Protein AF-A0A7X5C2V7-F1 (afdb_monomer)

Secondary structure (DSSP, 8-state):
-HHHHHHHHHHHHHHHHHHHHHHHHHHHHHHHHHHHHHHHHTTSS-HHHHHHHHHHHHHHHHHHHHHHHS---

Sequence (73 aa):
MAHKAAIALEQLNLAAKLADLKEDHYRTLLTISAVAELLIDKGIIAPDELERKIQSLDSELDELISASLHPMP

Foldseek 3Di:
DVVVVVVVVVVVVVVVVVVVVVVVVVVVVVVVVVVVVVCCVVVVDPPVNVVVVVVVVVVVVVVVVVCVVDPDD

pLDDT: mean 88.01, std 9.71, range [57.38, 96.88]

Solvent-accessible surface area (backbone atoms only — not comparable to full-atom values): 4127 Å² total; per-residue (Å²): 116,69,69,63,52,51,53,52,51,53,53,49,51,51,52,50,53,53,50,52,51,52,51,54,49,51,54,50,50,53,50,50,50,52,51,50,50,54,34,37,77,69,68,75,42,56,73,67,58,54,52,53,51,51,54,50,52,53,52,52,47,53,52,53,50,50,51,71,76,47,72,79,132

Structure (mmCIF, N/CA/C/O backbone):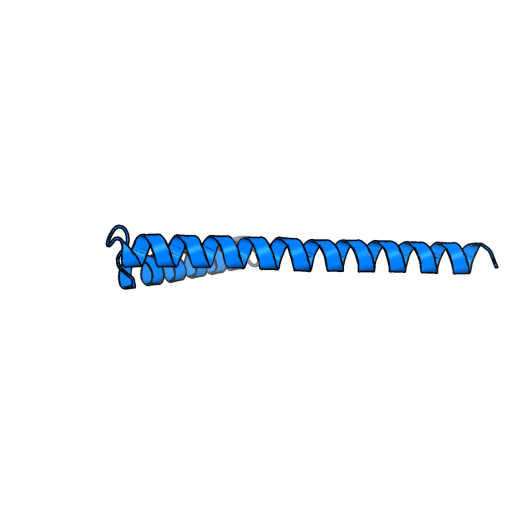
data_AF-A0A7X5C2V7-F1
#
_entry.id   AF-A0A7X5C2V7-F1
#
loop_
_atom_site.group_PDB
_atom_site.id
_atom_site.type_symbol
_atom_site.label_atom_id
_atom_site.label_alt_id
_atom_site.label_comp_id
_atom_site.label_asym_id
_atom_site.label_entity_id
_atom_site.label_seq_id
_atom_site.pdbx_PDB_ins_code
_atom_site.Cartn_x
_atom_site.Cartn_y
_atom_site.Cartn_z
_atom_site.occupancy
_atom_site.B_iso_or_equiv
_atom_site.auth_seq_id
_atom_site.auth_comp_id
_atom_site.auth_asym_id
_atom_site.auth_atom_id
_atom_site.pdbx_PDB_model_num
ATOM 1 N N . MET A 1 1 ? 31.319 2.427 -33.084 1.00 58.72 1 MET A N 1
ATOM 2 C CA . MET A 1 1 ? 29.929 1.935 -33.233 1.00 58.72 1 MET A CA 1
ATOM 3 C C . MET A 1 1 ? 29.494 1.013 -32.091 1.00 58.72 1 MET A C 1
ATOM 5 O O . MET A 1 1 ? 28.451 1.280 -31.515 1.00 58.72 1 MET A O 1
ATOM 9 N N . ALA A 1 2 ? 30.282 0.001 -31.700 1.00 66.19 2 ALA A N 1
ATOM 10 C CA . ALA A 1 2 ? 29.904 -0.958 -30.645 1.00 66.19 2 ALA A CA 1
ATOM 11 C C . ALA A 1 2 ? 29.678 -0.342 -29.243 1.00 66.19 2 ALA A C 1
ATOM 13 O O . ALA A 1 2 ? 28.723 -0.695 -28.563 1.00 66.19 2 ALA A O 1
ATOM 14 N N . HIS A 1 3 ? 30.495 0.635 -28.833 1.00 67.75 3 HIS A N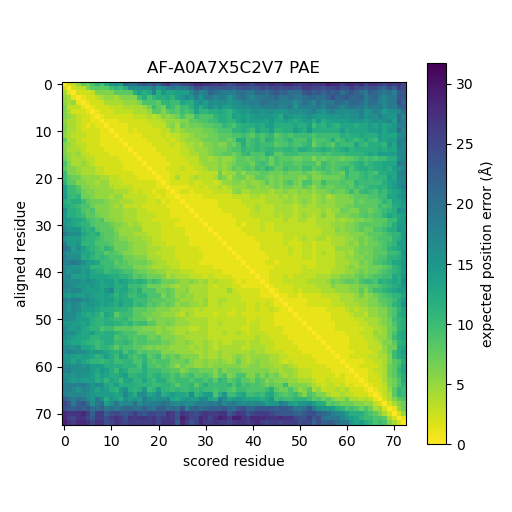 1
ATOM 15 C CA . HIS A 1 3 ? 30.382 1.267 -27.508 1.00 67.75 3 HIS A CA 1
ATOM 16 C C . HIS A 1 3 ? 29.081 2.074 -27.319 1.00 67.75 3 HIS A C 1
ATOM 18 O O . HIS A 1 3 ? 28.448 2.008 -26.272 1.00 67.75 3 HIS A O 1
ATOM 24 N N . LYS A 1 4 ? 28.625 2.774 -28.367 1.00 74.00 4 LYS A N 1
ATOM 25 C CA . LYS A 1 4 ? 27.366 3.537 -28.343 1.00 74.00 4 LYS A CA 1
ATOM 26 C C . LYS A 1 4 ? 26.142 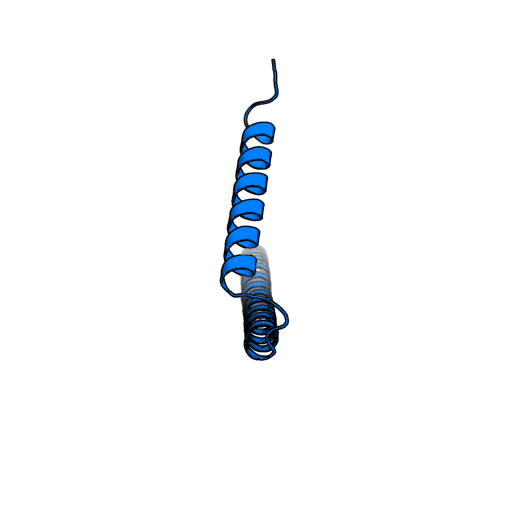2.614 -28.268 1.00 74.00 4 LYS A C 1
ATOM 28 O O . LYS A 1 4 ? 25.169 2.950 -27.606 1.00 74.00 4 LYS A O 1
ATOM 33 N N . ALA A 1 5 ? 26.214 1.451 -28.918 1.00 80.38 5 ALA A N 1
ATOM 34 C CA . ALA A 1 5 ? 25.175 0.428 -28.835 1.00 80.38 5 ALA A CA 1
ATOM 35 C C . ALA A 1 5 ? 25.110 -0.215 -27.438 1.00 80.38 5 ALA A C 1
ATOM 37 O O . ALA A 1 5 ? 24.015 -0.426 -26.932 1.00 80.38 5 ALA A O 1
ATOM 38 N N . ALA A 1 6 ? 26.256 -0.456 -26.790 1.00 82.56 6 ALA A N 1
ATOM 39 C CA . ALA A 1 6 ? 26.307 -0.991 -25.427 1.00 82.56 6 ALA A CA 1
ATOM 40 C C . ALA A 1 6 ? 25.672 -0.038 -24.397 1.00 82.56 6 ALA A C 1
ATOM 42 O O . ALA A 1 6 ? 24.837 -0.470 -23.608 1.00 82.56 6 ALA A O 1
ATOM 43 N N . ILE A 1 7 ? 25.987 1.262 -24.466 1.00 87.69 7 ILE A N 1
ATOM 44 C CA . ILE A 1 7 ? 25.387 2.285 -23.589 1.00 87.69 7 ILE A CA 1
ATOM 45 C C . ILE A 1 7 ? 23.872 2.388 -23.817 1.00 87.69 7 ILE A C 1
ATOM 47 O O . ILE A 1 7 ? 23.102 2.453 -22.862 1.00 87.69 7 ILE A O 1
ATOM 51 N N . ALA A 1 8 ? 23.423 2.372 -25.076 1.00 87.38 8 ALA A N 1
ATOM 52 C CA . ALA A 1 8 ? 21.996 2.412 -25.392 1.00 87.38 8 ALA A CA 1
ATOM 53 C C . ALA A 1 8 ? 21.246 1.177 -24.856 1.00 87.38 8 ALA A C 1
ATOM 55 O O . ALA A 1 8 ? 20.127 1.303 -24.364 1.00 87.38 8 ALA A O 1
ATOM 56 N N . LEU A 1 9 ? 21.867 -0.007 -24.913 1.00 89.62 9 LEU A N 1
ATOM 57 C CA . LEU A 1 9 ? 21.295 -1.241 -24.372 1.00 89.62 9 LEU A CA 1
ATOM 58 C C . LEU A 1 9 ? 21.206 -1.206 -22.838 1.00 89.62 9 LEU A C 1
ATOM 60 O O . LEU A 1 9 ? 20.222 -1.660 -22.264 1.00 89.62 9 LEU A O 1
ATOM 64 N N . GLU A 1 10 ? 22.214 -0.646 -22.168 1.00 88.94 10 GLU A N 1
ATOM 65 C CA . GLU A 1 10 ? 22.222 -0.474 -20.713 1.00 88.94 10 GLU A CA 1
ATOM 66 C C . GLU A 1 10 ? 21.124 0.492 -20.249 1.00 88.94 10 GLU A C 1
ATOM 68 O O . GLU A 1 10 ? 20.374 0.180 -19.324 1.00 88.94 10 GLU A O 1
ATOM 73 N N . GLN A 1 11 ? 20.960 1.619 -20.945 1.00 90.50 11 GLN A N 1
ATOM 74 C CA . GLN A 1 11 ? 19.878 2.571 -20.682 1.00 90.50 11 GLN A CA 1
ATOM 75 C C . GLN A 1 11 ? 18.496 1.955 -20.920 1.00 90.50 11 GLN A C 1
ATOM 77 O O . GLN A 1 11 ? 17.589 2.164 -20.116 1.00 90.50 11 GLN A O 1
ATOM 82 N N . LEU A 1 12 ? 18.339 1.160 -21.983 1.00 91.50 12 LEU A N 1
ATOM 83 C CA . LEU A 1 12 ? 17.102 0.428 -22.247 1.00 91.50 12 LEU A CA 1
ATOM 84 C C . LEU A 1 12 ? 16.796 -0.578 -21.131 1.00 91.50 12 LEU A C 1
ATOM 86 O O . LEU A 1 12 ? 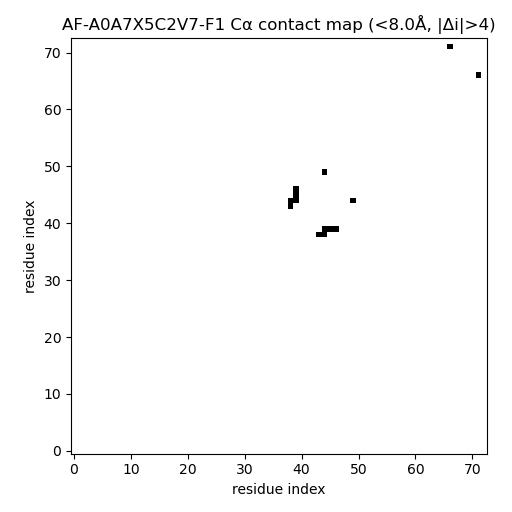15.667 -0.626 -20.655 1.00 91.50 12 LEU A O 1
ATOM 90 N N . ASN A 1 13 ? 17.792 -1.341 -20.678 1.00 90.56 13 ASN A N 1
ATOM 91 C CA . ASN A 1 13 ? 17.627 -2.297 -19.583 1.00 90.56 13 ASN A CA 1
ATOM 92 C C . ASN A 1 13 ? 17.255 -1.607 -18.267 1.00 90.56 13 ASN A C 1
ATOM 94 O O . ASN A 1 13 ? 16.432 -2.123 -17.514 1.00 90.56 13 ASN A O 1
ATOM 98 N N . LEU A 1 14 ? 17.841 -0.442 -17.983 1.00 93.06 14 LEU A N 1
ATOM 99 C CA . LEU A 1 14 ? 17.468 0.357 -16.818 1.00 93.06 14 LEU A CA 1
ATOM 100 C C . LEU A 1 14 ? 16.020 0.851 -16.927 1.00 93.06 14 LEU A C 1
ATOM 102 O O . LEU A 1 14 ? 15.255 0.713 -15.977 1.00 93.06 14 LEU A O 1
ATOM 106 N N . ALA A 1 15 ? 15.631 1.378 -18.090 1.00 90.00 15 ALA A N 1
ATOM 107 C CA . ALA A 1 15 ? 14.269 1.835 -18.341 1.00 90.00 15 ALA A CA 1
ATOM 108 C C . ALA A 1 15 ? 13.245 0.692 -18.243 1.00 90.00 15 ALA A C 1
ATOM 110 O O . ALA A 1 15 ? 12.183 0.883 -17.657 1.00 90.00 15 ALA A O 1
ATOM 111 N N . ALA A 1 16 ? 13.579 -0.497 -18.753 1.00 88.81 16 ALA A N 1
ATOM 112 C CA . ALA A 1 16 ? 12.743 -1.689 -18.644 1.00 88.81 16 ALA A CA 1
ATOM 113 C C . ALA A 1 16 ? 12.540 -2.099 -17.179 1.00 88.81 16 ALA A C 1
ATOM 115 O O . ALA A 1 16 ? 11.408 -2.217 -16.732 1.00 88.81 16 ALA A O 1
ATOM 116 N N . LYS A 1 17 ? 13.618 -2.183 -16.389 1.00 90.44 17 LYS A N 1
ATOM 117 C CA . LYS A 1 17 ? 13.520 -2.492 -14.952 1.00 90.44 17 LYS A CA 1
ATOM 118 C C . LYS A 1 17 ? 12.693 -1.467 -14.175 1.00 90.44 17 LYS A C 1
ATOM 120 O O . LYS A 1 17 ? 11.987 -1.832 -13.242 1.00 90.44 17 LYS A O 1
ATOM 125 N N . LEU A 1 18 ? 12.786 -0.186 -14.534 1.00 92.44 18 LEU A N 1
ATOM 126 C CA . LEU A 1 18 ? 11.958 0.864 -13.935 1.00 92.44 18 LEU A CA 1
ATOM 127 C C . LEU A 1 18 ? 10.480 0.713 -14.313 1.00 92.44 18 LEU A C 1
ATOM 129 O O . LEU A 1 18 ? 9.614 0.976 -13.480 1.00 92.44 18 LEU A O 1
ATOM 133 N N . ALA A 1 19 ? 10.192 0.304 -15.550 1.00 89.31 19 ALA A N 1
ATOM 134 C CA . ALA A 1 19 ? 8.833 0.032 -15.998 1.00 89.31 19 ALA A CA 1
ATOM 135 C C . ALA A 1 19 ? 8.229 -1.157 -15.238 1.00 89.31 19 ALA A C 1
ATOM 137 O O . ALA A 1 19 ? 7.147 -1.006 -14.672 1.00 89.31 19 ALA A O 1
ATOM 138 N N . ASP A 1 20 ? 8.966 -2.266 -15.139 1.00 90.81 20 ASP A N 1
ATOM 139 C CA . ASP A 1 20 ? 8.556 -3.452 -14.380 1.00 90.81 20 ASP A CA 1
ATOM 140 C C . ASP A 1 20 ? 8.302 -3.094 -12.907 1.00 90.81 20 ASP A C 1
ATOM 142 O O . ASP A 1 20 ? 7.245 -3.393 -12.358 1.00 90.81 20 ASP A O 1
ATOM 146 N N . LEU A 1 21 ? 9.223 -2.348 -12.280 1.00 92.38 21 LEU A N 1
ATOM 147 C CA . LEU A 1 21 ? 9.072 -1.905 -10.891 1.00 92.38 21 LEU A CA 1
ATOM 148 C C . LEU A 1 21 ? 7.816 -1.050 -10.689 1.00 92.38 21 LEU A C 1
ATOM 150 O O . LEU A 1 21 ? 7.119 -1.199 -9.687 1.00 92.38 21 LEU A O 1
ATOM 154 N N . LYS A 1 22 ? 7.521 -0.142 -11.625 1.00 89.00 22 LYS A N 1
ATOM 155 C CA . LYS A 1 22 ? 6.315 0.688 -11.566 1.00 89.00 22 LYS A CA 1
ATOM 156 C C . LYS A 1 22 ? 5.054 -0.170 -11.661 1.00 89.00 22 LYS A C 1
ATOM 158 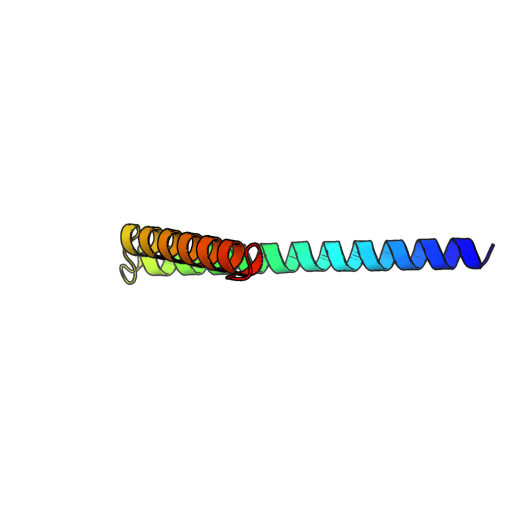O O . LYS A 1 22 ? 4.096 0.096 -10.936 1.00 89.00 22 LYS A O 1
ATOM 163 N N . GLU A 1 23 ? 5.039 -1.158 -12.550 1.00 89.31 23 GLU A N 1
ATOM 164 C CA . GLU A 1 23 ? 3.900 -2.059 -12.733 1.00 89.31 23 GLU A CA 1
ATOM 165 C C . GLU A 1 23 ? 3.668 -2.932 -11.493 1.00 89.31 23 GLU A C 1
ATOM 167 O O . GLU A 1 23 ? 2.553 -2.967 -10.963 1.00 89.31 23 GLU A O 1
ATOM 172 N N . ASP A 1 24 ? 4.727 -3.545 -10.963 1.00 91.81 24 ASP A N 1
ATOM 173 C CA . ASP A 1 24 ? 4.668 -4.361 -9.749 1.00 91.81 24 ASP A CA 1
ATOM 174 C C . ASP A 1 24 ? 4.243 -3.537 -8.531 1.00 91.81 24 ASP A C 1
ATOM 176 O O . ASP A 1 24 ? 3.395 -3.968 -7.740 1.00 91.81 24 ASP A O 1
ATOM 180 N N . HIS A 1 25 ? 4.782 -2.323 -8.388 1.00 92.12 25 HIS A N 1
ATOM 181 C CA . HIS A 1 25 ? 4.414 -1.422 -7.301 1.00 92.12 25 HIS A CA 1
ATOM 182 C C . HIS A 1 25 ? 2.949 -0.991 -7.405 1.00 92.12 25 HIS A C 1
ATOM 184 O O . HIS A 1 25 ? 2.224 -1.038 -6.412 1.00 92.12 25 HIS A O 1
ATOM 190 N N . TYR A 1 26 ? 2.481 -0.646 -8.609 1.00 92.12 26 TYR A N 1
ATOM 191 C CA . TYR A 1 26 ? 1.079 -0.309 -8.846 1.00 92.12 26 TYR A CA 1
ATOM 192 C C . TYR A 1 26 ? 0.150 -1.472 -8.487 1.00 92.12 26 TYR A C 1
ATOM 194 O O . TYR A 1 26 ? -0.828 -1.285 -7.762 1.00 92.12 26 TYR A O 1
ATOM 202 N N . ARG A 1 27 ? 0.468 -2.688 -8.941 1.00 92.62 27 ARG A N 1
ATOM 203 C CA . ARG A 1 27 ? -0.339 -3.878 -8.652 1.00 92.62 27 ARG A CA 1
ATOM 204 C C . ARG A 1 27 ? -0.350 -4.219 -7.165 1.00 92.62 27 ARG A C 1
ATOM 206 O O . ARG A 1 27 ? -1.391 -4.610 -6.633 1.00 92.62 27 ARG A O 1
ATOM 213 N N . THR A 1 28 ? 0.788 -4.060 -6.498 1.00 94.31 28 THR A N 1
ATOM 214 C CA . THR A 1 28 ? 0.909 -4.258 -5.050 1.00 94.31 28 THR A CA 1
ATOM 215 C C . THR A 1 28 ? 0.035 -3.261 -4.300 1.00 94.31 28 THR A C 1
ATOM 217 O O . THR A 1 28 ? -0.772 -3.673 -3.470 1.00 94.31 28 THR A O 1
ATOM 220 N N . LEU A 1 29 ? 0.126 -1.973 -4.645 1.00 94.12 29 LEU A N 1
ATOM 221 C CA . LEU A 1 29 ? -0.678 -0.925 -4.024 1.00 94.12 29 LEU A CA 1
ATOM 222 C C . LEU A 1 29 ? -2.174 -1.178 -4.234 1.00 94.12 29 LEU A C 1
ATOM 224 O O . LEU A 1 29 ? -2.926 -1.175 -3.268 1.00 94.12 29 LEU A O 1
ATOM 228 N N . LEU A 1 30 ? -2.588 -1.504 -5.462 1.00 93.75 30 LEU A N 1
ATOM 229 C CA . LEU A 1 30 ? -3.979 -1.834 -5.779 1.00 93.75 30 LEU A CA 1
ATOM 230 C C . LEU A 1 30 ? -4.493 -3.024 -4.958 1.00 93.75 30 LEU A C 1
ATOM 232 O O . LEU A 1 30 ? -5.616 -3.000 -4.461 1.00 93.75 30 LEU A O 1
ATOM 236 N N . THR A 1 31 ? -3.668 -4.061 -4.800 1.00 95.56 31 THR A N 1
ATOM 237 C CA . THR A 1 31 ? -4.028 -5.244 -4.009 1.00 95.56 31 THR A CA 1
ATOM 238 C C . THR A 1 31 ? -4.199 -4.884 -2.536 1.00 95.56 31 THR A C 1
ATOM 240 O O . THR A 1 31 ? -5.177 -5.298 -1.920 1.00 95.56 31 THR A O 1
ATOM 243 N N . ILE A 1 32 ? -3.282 -4.093 -1.974 1.00 94.88 32 ILE A N 1
ATOM 244 C CA . ILE A 1 32 ? -3.363 -3.639 -0.582 1.00 94.88 32 ILE A CA 1
ATOM 245 C C . ILE A 1 32 ? -4.596 -2.756 -0.375 1.00 94.88 32 ILE A C 1
ATOM 247 O O . ILE A 1 32 ? -5.321 -2.975 0.590 1.00 94.88 32 ILE A O 1
ATOM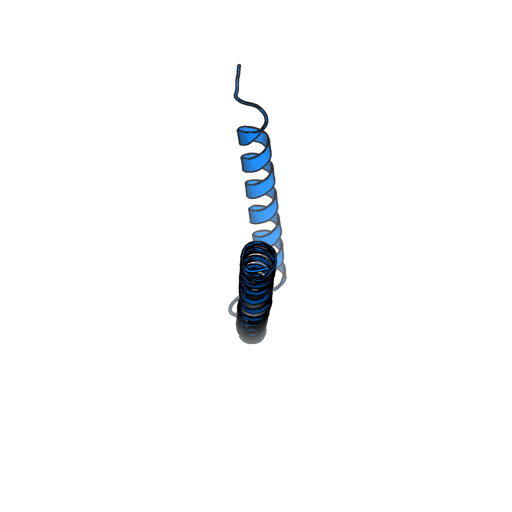 251 N N . SER A 1 33 ? -4.876 -1.820 -1.287 1.00 92.50 33 SER A N 1
ATOM 252 C CA . SER A 1 33 ? -6.076 -0.977 -1.234 1.00 92.50 33 SER A CA 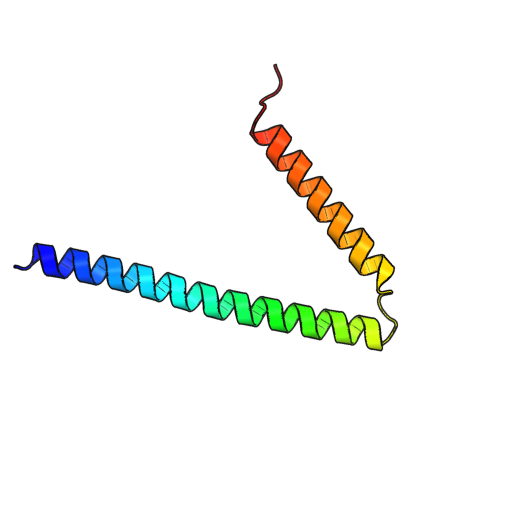1
ATOM 253 C C . SER A 1 33 ? -7.351 -1.817 -1.249 1.00 92.50 33 SER A C 1
ATOM 255 O O . SER A 1 33 ? -8.192 -1.656 -0.371 1.00 92.50 33 SER A O 1
ATOM 257 N N . ALA A 1 34 ? -7.458 -2.780 -2.169 1.00 96.19 34 ALA A N 1
ATOM 258 C CA . ALA A 1 34 ? -8.615 -3.669 -2.240 1.00 96.19 34 ALA A CA 1
ATOM 259 C C . ALA A 1 34 ? -8.775 -4.521 -0.969 1.00 96.19 34 ALA A C 1
ATOM 261 O O . ALA A 1 34 ? -9.885 -4.720 -0.482 1.00 96.19 34 ALA A O 1
ATOM 262 N N . VAL A 1 35 ? -7.674 -5.022 -0.401 1.00 96.62 35 VAL A N 1
ATOM 263 C CA . VAL A 1 35 ? -7.712 -5.763 0.867 1.00 96.62 35 VAL A CA 1
ATOM 264 C C . VAL A 1 35 ? -8.147 -4.857 2.019 1.00 96.62 35 VAL A C 1
ATOM 266 O O . VAL A 1 35 ? -8.989 -5.270 2.811 1.00 96.62 35 VAL A O 1
ATOM 269 N N . ALA A 1 36 ? -7.620 -3.635 2.110 1.00 93.19 36 ALA A N 1
ATOM 270 C CA . ALA A 1 36 ? -7.996 -2.677 3.145 1.00 93.19 36 ALA A CA 1
ATOM 271 C C . ALA A 1 36 ? -9.492 -2.334 3.077 1.00 93.19 36 ALA A C 1
ATOM 273 O O . ALA A 1 36 ? -10.177 -2.423 4.094 1.00 93.19 36 ALA A O 1
ATOM 274 N N . GLU A 1 37 ? -10.016 -2.046 1.882 1.00 93.69 37 GLU A N 1
ATOM 275 C CA . GLU A 1 37 ? -11.448 -1.814 1.651 1.00 93.69 37 GLU A CA 1
ATOM 276 C C . GLU A 1 37 ? -12.291 -3.017 2.091 1.00 93.69 37 GLU A C 1
ATOM 278 O O . GLU A 1 37 ? -13.228 -2.865 2.869 1.00 93.69 37 GLU A O 1
ATOM 283 N N . LEU A 1 38 ? -11.910 -4.239 1.702 1.00 96.88 38 LEU A N 1
ATOM 284 C CA . LEU A 1 38 ? -12.633 -5.450 2.104 1.00 96.88 38 LEU A CA 1
ATOM 285 C C . LEU A 1 38 ? -12.631 -5.685 3.621 1.00 96.88 38 LEU A C 1
ATOM 287 O O . LEU A 1 38 ? -13.594 -6.244 4.150 1.00 96.88 38 LEU A O 1
ATOM 291 N N . LEU A 1 39 ? -11.558 -5.319 4.325 1.00 95.69 39 LEU A N 1
ATOM 292 C CA . LEU A 1 39 ? -11.481 -5.437 5.783 1.00 95.69 39 LEU A CA 1
ATOM 293 C C . LE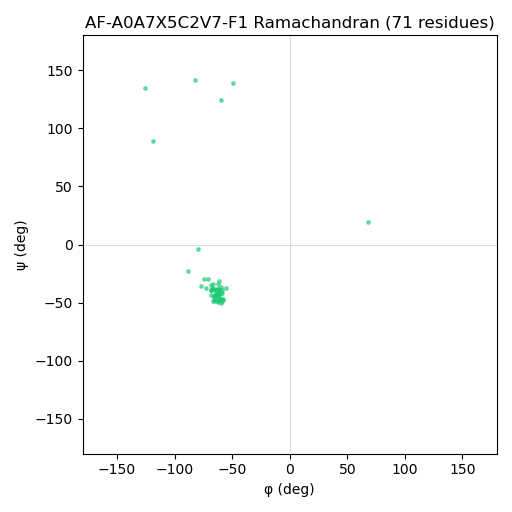U A 1 39 ? -12.358 -4.390 6.480 1.00 95.69 39 LEU A C 1
ATOM 295 O O . LEU A 1 39 ? -13.001 -4.718 7.481 1.00 95.69 39 LEU A O 1
ATOM 299 N N . ILE A 1 40 ? -12.431 -3.176 5.930 1.00 95.00 40 ILE A N 1
ATOM 300 C CA . ILE A 1 40 ? -13.324 -2.113 6.408 1.00 95.00 40 ILE A CA 1
ATOM 301 C C . ILE A 1 40 ? -14.787 -2.495 6.178 1.00 95.00 40 ILE A C 1
ATOM 303 O O . ILE A 1 40 ? -15.582 -2.463 7.114 1.00 95.00 40 ILE A O 1
ATOM 307 N N . ASP A 1 41 ? -15.135 -2.940 4.970 1.00 95.50 41 ASP A N 1
ATOM 308 C CA . ASP A 1 41 ? -16.501 -3.335 4.604 1.00 95.50 41 ASP A CA 1
ATOM 309 C C . ASP A 1 41 ? -17.015 -4.503 5.451 1.00 95.50 41 ASP A C 1
ATOM 311 O O . ASP A 1 41 ? -18.205 -4.614 5.748 1.00 95.50 41 ASP A O 1
ATOM 315 N N . LYS A 1 42 ? -16.110 -5.391 5.875 1.00 96.56 42 LYS A N 1
ATOM 316 C CA . LYS A 1 42 ? -16.420 -6.496 6.792 1.00 96.56 42 LYS A CA 1
ATOM 317 C C . LYS A 1 42 ? -16.504 -6.066 8.258 1.00 96.56 42 LYS A C 1
ATOM 319 O O . LYS A 1 42 ? -16.817 -6.906 9.099 1.00 96.56 42 LYS A O 1
ATOM 324 N N . GLY A 1 43 ? -16.215 -4.803 8.571 1.00 93.31 43 GLY A N 1
ATOM 325 C CA . GLY A 1 43 ? -16.176 -4.266 9.930 1.00 93.31 43 GLY A CA 1
ATOM 326 C C . GLY A 1 43 ? -15.029 -4.817 10.778 1.00 93.31 43 GLY A C 1
ATOM 327 O O . GLY A 1 43 ? -15.111 -4.772 12.002 1.00 93.31 43 GLY A O 1
ATOM 328 N N . ILE A 1 44 ? -13.989 -5.376 10.148 1.00 96.19 44 ILE A N 1
ATOM 329 C CA . ILE A 1 44 ? -12.812 -5.917 10.845 1.00 96.19 44 ILE A CA 1
ATOM 330 C C . ILE A 1 44 ? -11.891 -4.776 11.287 1.00 96.19 44 ILE A C 1
ATOM 332 O O . ILE A 1 44 ? -11.283 -4.865 12.348 1.00 96.19 44 ILE A O 1
ATOM 336 N N . ILE A 1 45 ? -11.798 -3.719 10.476 1.00 94.56 45 ILE A N 1
ATOM 337 C CA . ILE A 1 45 ? -11.008 -2.517 10.756 1.00 94.56 45 ILE A CA 1
ATOM 338 C C . ILE A 1 45 ? -11.931 -1.308 10.644 1.00 94.56 45 ILE A C 1
ATOM 340 O O . ILE A 1 45 ? -12.704 -1.206 9.690 1.00 94.56 45 ILE A O 1
ATOM 344 N N . ALA A 1 46 ? -11.850 -0.383 11.596 1.00 93.62 46 ALA A N 1
ATOM 345 C CA . ALA A 1 46 ? -12.570 0.879 11.492 1.00 93.62 46 ALA A CA 1
ATOM 346 C C . ALA A 1 46 ? -11.778 1.881 10.617 1.00 93.62 46 ALA A C 1
ATOM 348 O O . ALA A 1 46 ? -10.550 1.937 10.721 1.00 93.62 46 ALA A O 1
ATOM 349 N N . PRO A 1 47 ? -12.425 2.696 9.762 1.00 89.31 47 PRO A N 1
ATOM 350 C CA . PRO A 1 47 ? -11.714 3.640 8.888 1.00 89.31 47 PRO A CA 1
ATOM 351 C C . PRO A 1 47 ? -10.783 4.602 9.643 1.00 89.31 47 PRO A C 1
ATOM 353 O O . PRO A 1 47 ? -9.687 4.913 9.187 1.00 89.31 47 PRO A O 1
ATOM 356 N N . ASP A 1 48 ? -11.202 5.042 10.827 1.00 92.81 48 ASP A N 1
ATOM 357 C CA . ASP A 1 48 ? -10.436 5.919 11.709 1.00 92.81 48 ASP A CA 1
ATOM 358 C C . ASP A 1 48 ? -9.233 5.214 12.354 1.00 92.81 48 ASP A C 1
ATOM 360 O O . ASP A 1 48 ? -8.227 5.853 12.654 1.00 92.81 48 ASP A O 1
ATOM 364 N N . GLU A 1 49 ? -9.314 3.902 12.574 1.00 93.44 49 GLU A N 1
ATOM 365 C CA . GLU A 1 49 ? -8.191 3.097 13.056 1.00 93.44 49 GLU A CA 1
ATOM 366 C C . GLU A 1 49 ? -7.089 2.992 12.000 1.00 93.44 49 GLU A C 1
ATOM 368 O O . GLU A 1 49 ? -5.913 3.172 12.326 1.00 93.44 49 GLU A O 1
ATOM 373 N N . LEU A 1 50 ? -7.471 2.764 10.740 1.00 91.62 50 LEU A N 1
ATOM 374 C CA . LEU A 1 50 ? -6.532 2.739 9.622 1.00 91.62 50 LEU A CA 1
ATOM 375 C C . LEU A 1 50 ? -5.829 4.094 9.459 1.00 91.62 50 LEU A C 1
ATOM 377 O O . LEU A 1 50 ? -4.603 4.135 9.387 1.00 91.62 50 LEU A O 1
ATOM 381 N N . GLU A 1 51 ? -6.585 5.192 9.482 1.00 92.88 51 GLU A N 1
ATOM 382 C CA . GLU A 1 51 ? -6.048 6.554 9.372 1.00 92.88 51 GLU A CA 1
ATOM 383 C C . GLU A 1 51 ? -5.053 6.876 10.499 1.00 92.88 51 GLU A C 1
ATOM 385 O O . GLU A 1 51 ? -3.937 7.328 10.244 1.00 92.88 51 GLU A O 1
ATOM 390 N N . ARG A 1 52 ? -5.403 6.565 11.756 1.00 94.94 52 ARG A N 1
ATOM 391 C CA . ARG A 1 52 ? -4.483 6.741 12.893 1.00 94.94 52 ARG A CA 1
ATOM 392 C C . ARG A 1 52 ? -3.201 5.933 12.720 1.00 94.94 52 ARG A C 1
ATOM 394 O O . ARG A 1 52 ? -2.124 6.404 13.082 1.00 94.94 52 ARG A O 1
ATOM 401 N N . LYS A 1 53 ? -3.304 4.711 12.190 1.00 93.19 53 LYS A N 1
ATOM 402 C CA . LYS A 1 53 ? -2.132 3.862 11.968 1.00 93.19 53 LYS A CA 1
ATOM 403 C C . LYS A 1 53 ? -1.227 4.424 10.873 1.00 93.19 53 LYS A C 1
ATOM 405 O O . LYS A 1 53 ? -0.014 4.384 11.049 1.00 93.19 53 LYS A O 1
ATOM 410 N N . ILE A 1 54 ? -1.796 4.967 9.798 1.00 92.94 54 ILE A N 1
ATOM 411 C CA . ILE A 1 54 ? -1.034 5.650 8.742 1.00 92.94 54 ILE A CA 1
ATOM 412 C C . ILE A 1 54 ? -0.264 6.835 9.336 1.00 92.94 54 ILE A C 1
ATOM 414 O O . ILE A 1 54 ? 0.953 6.889 9.208 1.00 92.94 54 ILE A O 1
ATOM 418 N N . GLN A 1 55 ? -0.939 7.704 10.091 1.00 94.25 55 GLN A N 1
ATOM 419 C CA . GLN A 1 55 ? -0.308 8.876 10.714 1.00 94.25 55 GLN A CA 1
ATOM 420 C C . GLN A 1 55 ? 0.816 8.505 11.694 1.00 94.25 55 GLN A C 1
ATOM 422 O O . GLN A 1 55 ? 1.845 9.176 11.735 1.00 94.25 55 GLN A O 1
ATOM 427 N N . SER A 1 56 ? 0.646 7.427 12.470 1.00 94.94 56 SER A N 1
ATOM 428 C CA . SER A 1 56 ? 1.704 6.912 13.354 1.00 94.94 56 SER A CA 1
ATOM 429 C C . SER A 1 56 ? 2.944 6.502 12.562 1.00 94.94 56 SER A C 1
ATOM 431 O O . SER A 1 56 ? 4.054 6.869 12.927 1.00 94.94 56 SER A O 1
ATOM 433 N N . LEU A 1 57 ? 2.751 5.761 11.467 1.00 93.06 57 LEU A N 1
ATOM 434 C CA . LEU A 1 57 ? 3.848 5.274 10.633 1.00 93.06 57 LEU A CA 1
ATOM 435 C C . LEU A 1 57 ? 4.583 6.419 9.925 1.00 93.06 57 LEU A C 1
ATOM 437 O O . LEU A 1 57 ? 5.808 6.382 9.845 1.00 93.06 57 LEU A O 1
ATOM 441 N N . ASP A 1 58 ? 3.858 7.437 9.458 1.00 90.81 58 ASP A N 1
ATOM 442 C CA . ASP A 1 58 ? 4.467 8.632 8.864 1.00 90.81 58 ASP A CA 1
ATOM 443 C C . ASP A 1 58 ? 5.306 9.399 9.898 1.00 90.81 58 ASP A C 1
ATOM 445 O O . ASP A 1 58 ? 6.449 9.760 9.624 1.00 90.81 58 ASP A O 1
ATOM 449 N N . SER A 1 59 ? 4.791 9.569 11.121 1.00 91.50 59 SER A N 1
ATOM 450 C CA . SER A 1 59 ? 5.542 10.204 12.213 1.00 91.50 59 SER A CA 1
ATOM 451 C C . SER A 1 59 ? 6.804 9.417 12.585 1.00 91.50 59 SER A C 1
ATOM 453 O O . SER A 1 59 ? 7.865 10.008 12.775 1.00 91.50 59 SER A O 1
ATOM 455 N N . GLU A 1 60 ? 6.718 8.086 12.671 1.00 91.94 60 GLU A N 1
ATOM 456 C CA . GLU A 1 60 ? 7.875 7.218 12.938 1.00 91.94 60 GLU A CA 1
ATOM 457 C C . GLU A 1 60 ? 8.935 7.338 11.833 1.00 91.94 60 GLU A C 1
ATOM 459 O O . GLU A 1 60 ? 10.138 7.360 12.109 1.00 91.94 60 GLU A O 1
ATOM 464 N N . LEU A 1 61 ? 8.506 7.447 10.573 1.00 89.81 61 LEU A N 1
ATOM 465 C CA . LEU A 1 61 ? 9.407 7.642 9.443 1.00 89.81 61 LEU A CA 1
ATOM 466 C C . LEU A 1 61 ? 10.124 8.997 9.519 1.00 89.81 61 LEU A C 1
ATOM 468 O O . LEU A 1 61 ? 11.343 9.049 9.337 1.00 89.81 61 LEU A O 1
ATOM 472 N N . ASP A 1 62 ? 9.400 10.072 9.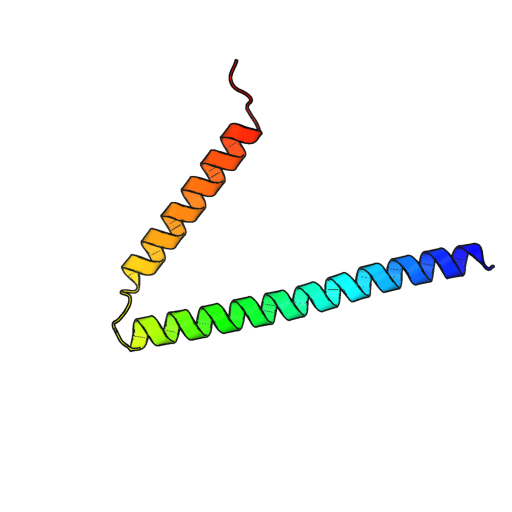823 1.00 87.38 62 ASP A N 1
ATOM 473 C CA . ASP A 1 62 ? 9.966 11.416 9.979 1.00 87.38 62 ASP A CA 1
ATOM 474 C C . ASP A 1 62 ? 10.981 11.487 11.130 1.00 87.38 62 ASP A C 1
ATOM 476 O O . ASP A 1 62 ? 12.038 12.121 11.003 1.00 87.38 62 ASP A O 1
ATOM 480 N N . GLU A 1 63 ? 10.713 10.794 12.238 1.00 87.19 63 GLU A N 1
ATOM 481 C CA . GLU A 1 63 ? 11.648 10.654 13.357 1.00 87.19 63 GLU A CA 1
ATOM 482 C C . GLU A 1 63 ? 12.924 9.909 12.942 1.00 87.19 63 GLU A C 1
ATOM 484 O O . GLU A 1 63 ? 14.033 10.377 13.221 1.00 87.19 63 GLU A O 1
ATOM 489 N N . LEU A 1 64 ? 12.794 8.788 12.223 1.00 86.00 64 LEU A N 1
ATOM 490 C CA . LEU A 1 64 ? 13.935 8.018 11.715 1.00 86.00 64 LEU A CA 1
ATOM 491 C C . LEU A 1 64 ? 14.787 8.829 10.733 1.00 86.00 64 LEU A C 1
ATOM 493 O O . LEU A 1 64 ? 16.018 8.817 10.822 1.00 86.00 64 LEU A O 1
ATOM 497 N N . ILE A 1 65 ? 14.147 9.555 9.813 1.00 84.56 65 ILE A N 1
ATOM 498 C CA . ILE A 1 65 ? 14.831 10.446 8.871 1.00 84.56 65 ILE A CA 1
ATOM 499 C C . ILE A 1 65 ? 15.575 11.540 9.645 1.00 84.56 65 ILE A C 1
ATOM 501 O O . ILE A 1 65 ? 16.761 11.770 9.400 1.00 84.56 65 ILE A O 1
ATOM 505 N N . SER A 1 66 ? 14.927 12.170 10.625 1.00 82.81 66 SER A N 1
ATOM 506 C CA . SER A 1 66 ? 15.533 13.225 11.445 1.00 82.81 66 SER A CA 1
ATOM 507 C C . SER A 1 66 ? 16.747 12.725 12.234 1.00 82.81 66 SER A C 1
ATOM 509 O O . SER A 1 66 ? 17.788 13.388 12.236 1.00 82.81 66 SER A O 1
ATOM 511 N N . ALA A 1 67 ? 16.648 11.537 12.837 1.00 80.38 67 ALA A N 1
ATOM 512 C CA . ALA A 1 67 ? 17.736 10.890 13.569 1.00 80.38 67 ALA A CA 1
ATOM 513 C C . ALA A 1 67 ? 18.907 10.479 12.658 1.00 80.38 67 ALA A C 1
ATOM 515 O O . ALA A 1 67 ? 20.065 10.546 13.065 1.00 80.38 67 ALA A O 1
ATOM 516 N N . SER A 1 68 ? 18.629 10.084 11.412 1.00 79.12 68 SER A N 1
ATOM 517 C CA . SER A 1 68 ? 19.667 9.761 10.428 1.00 79.12 68 SER A CA 1
ATOM 518 C C . SER A 1 68 ? 20.372 11.001 9.867 1.00 79.12 68 SER A C 1
ATOM 520 O O . SER A 1 68 ? 21.527 10.896 9.451 1.00 79.12 68 SER A O 1
ATOM 522 N N . LEU A 1 69 ? 19.690 12.149 9.799 1.00 75.81 69 LEU A N 1
ATOM 523 C CA . LEU A 1 69 ? 20.234 13.397 9.248 1.00 75.81 69 LEU A CA 1
ATOM 524 C C . LEU A 1 69 ? 20.971 14.249 10.294 1.00 75.81 69 LEU A C 1
ATOM 526 O O . LEU A 1 69 ? 21.848 15.028 9.924 1.00 75.81 69 LEU A O 1
ATOM 530 N N . HIS A 1 70 ? 20.666 14.073 11.582 1.00 65.31 70 HIS A N 1
ATOM 531 C CA . HIS A 1 70 ? 21.389 14.693 12.693 1.00 65.31 70 HIS A CA 1
ATOM 532 C C . HIS A 1 70 ? 21.991 13.603 13.590 1.00 65.31 70 HIS A C 1
ATOM 534 O O . HIS A 1 70 ? 21.339 13.182 14.548 1.00 65.31 70 HIS A O 1
ATOM 540 N N . PRO A 1 71 ? 23.228 13.134 13.324 1.00 58.09 71 PRO A N 1
ATOM 541 C CA . PRO A 1 71 ? 23.916 12.288 14.289 1.00 58.09 71 PRO A CA 1
ATOM 542 C C . PRO A 1 71 ? 24.060 13.091 15.588 1.00 58.09 71 PRO A C 1
ATOM 544 O O . PRO A 1 71 ? 24.547 14.223 15.560 1.00 58.09 71 PRO A O 1
ATOM 547 N N . MET A 1 72 ? 23.565 12.542 16.701 1.00 61.06 72 MET A N 1
ATOM 548 C CA . MET A 1 72 ? 23.658 13.183 18.017 1.00 61.06 72 MET A CA 1
ATOM 549 C C . MET A 1 72 ? 25.100 13.654 18.301 1.00 61.06 72 MET A C 1
ATOM 551 O O . MET A 1 72 ? 26.031 12.914 17.967 1.00 61.06 72 MET A O 1
ATOM 555 N N . PRO A 1 73 ? 25.293 14.849 18.896 1.00 57.38 73 PRO A N 1
ATOM 556 C CA . PRO A 1 73 ? 26.600 15.278 19.392 1.00 57.38 73 PRO A CA 1
ATOM 557 C C . PRO A 1 73 ? 27.093 14.413 20.560 1.00 57.38 73 PRO A C 1
ATOM 559 O O . PRO A 1 73 ? 26.248 13.864 21.306 1.00 57.38 73 PRO A O 1
#

Organism: NCBI:txid742054

Radius of gyration: 20.73 Å; Cα contacts (8 Å, |Δi|>4): 7; chains: 1; bounding box: 47×22×53 Å

Mean predicted aligned error: 8.3 Å